Protein AF-A0A7J8FRQ1-F1 (afdb_monomer)

Nearest PDB structures (foldseek):
  7ena-assembly1_6  TM=7.700E-01  e=6.562E-07  Homo sapiens
  5of4-assembly1_A  TM=7.328E-01  e=7.410E-06  Homo sapiens
  4q37-assembly1_E  TM=4.024E-01  e=9.459E+00  Thermotoga maritima MSB8

Foldseek 3Di:
DVVQVCCVPPPVRVDDDDDPVRLVPDDHAAHQEDEDEDADPPDPVVVVVSVVNNHDHDPPDPDRDHHYDYDDPDDD

Organism: Molossus molossus (NCBI:txid27622)

Mean predicted aligned error: 8.77 Å

Secondary structure (DSSP, 8-state):
-HHHHHHHH-TT-------HHHHHHS-PPPBS-EEEEE-S---HHHHHHHHHHHB---TTS-S--EEEEEPPPPP-

Radius of gyration: 14.09 Å; Cα contacts (8 Å, |Δi|>4): 57; chains: 1; bounding box: 25×31×46 Å

InterPro domains:
  IPR027417 P-loop containing nucleoside triphosphate hydrolase [G3DSA:3.40.50.300] (1-63)
  IPR027417 P-loop containing nucleoside triphosphate hydrolase [SSF52540] (2-59)
  IPR032438 ERCC3/RAD25/XPB helicase, C-terminal domain [PF16203] (1-60)
  IPR050615 ATP-dependent DNA Helicase [PTHR11274] (1-61)

Solvent-accessible surface area (backbone atoms only — not comparable to full-atom values): 5136 Å² total; per-residue (Å²): 118,68,67,64,49,37,53,75,70,35,88,91,36,87,77,84,87,76,53,75,65,53,61,76,74,45,89,68,71,78,31,68,68,56,80,49,82,46,88,66,97,61,65,63,69,61,51,53,55,54,50,58,72,28,48,46,75,58,91,92,58,76,82,66,69,74,50,78,50,69,67,74,79,76,85,130

Sequence (76 aa):
MQILQNFKHNPKINTIFISKVGDTSFDLPEANVLIQISSHGGSRRQEAQRLGRVLRAKKGKGDLPLLLWEGSPLPS

Structure (mmCIF, N/CA/C/O backbone):
data_AF-A0A7J8FRQ1-F1
#
_entry.id   AF-A0A7J8FRQ1-F1
#
loop_
_atom_site.group_PDB
_atom_site.i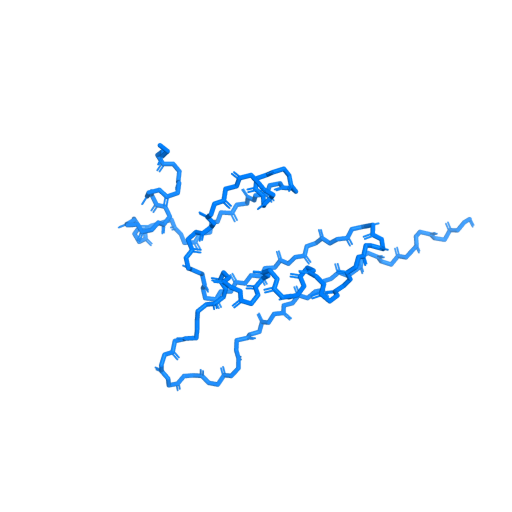d
_atom_site.type_symbol
_atom_site.label_atom_id
_atom_site.label_alt_id
_atom_site.la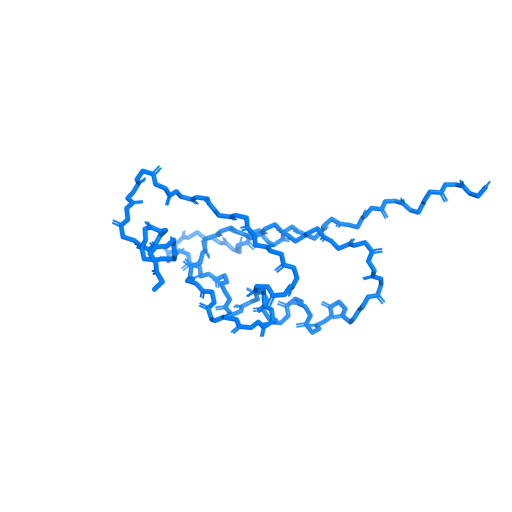bel_comp_id
_atom_site.label_asym_id
_atom_site.label_entity_id
_atom_site.label_seq_id
_atom_site.pdbx_PDB_ins_code
_atom_site.Cartn_x
_atom_site.Cartn_y
_atom_site.Cartn_z
_atom_site.occupancy
_atom_site.B_iso_or_equiv
_atom_site.auth_seq_id
_atom_site.auth_comp_id
_atom_site.auth_asym_id
_atom_site.auth_atom_id
_atom_site.pdbx_PDB_model_num
ATOM 1 N N . MET A 1 1 ? 4.860 18.132 4.399 1.00 63.91 1 MET A N 1
ATOM 2 C CA . MET A 1 1 ? 4.120 17.120 3.603 1.00 63.91 1 MET A CA 1
ATOM 3 C C . MET A 1 1 ? 2.665 17.017 4.058 1.00 63.91 1 MET A C 1
ATOM 5 O O . MET A 1 1 ? 2.386 16.286 4.995 1.00 63.91 1 MET A O 1
ATOM 9 N N . GLN A 1 2 ? 1.727 17.721 3.421 1.00 84.69 2 GLN A N 1
ATOM 10 C CA . GLN A 1 2 ? 0.317 17.736 3.852 1.00 84.69 2 GLN A CA 1
ATOM 11 C C . GLN A 1 2 ? -0.461 16.461 3.462 1.00 84.69 2 GLN A C 1
ATOM 13 O O . GLN A 1 2 ? -1.292 15.993 4.232 1.00 84.69 2 GLN A O 1
ATOM 18 N N . ILE A 1 3 ? -0.151 15.848 2.311 1.00 88.31 3 ILE A N 1
ATOM 19 C CA . ILE A 1 3 ? -0.864 14.663 1.788 1.00 88.31 3 ILE A CA 1
ATOM 20 C C . ILE A 1 3 ? -0.671 13.432 2.688 1.00 88.31 3 ILE A C 1
ATOM 22 O O . ILE A 1 3 ? -1.653 12.815 3.091 1.00 88.31 3 ILE A O 1
ATOM 26 N N . LEU A 1 4 ? 0.571 13.097 3.064 1.00 87.12 4 LEU A N 1
ATOM 27 C CA . LEU A 1 4 ? 0.823 11.956 3.959 1.00 87.12 4 LEU A CA 1
ATOM 28 C C . LEU A 1 4 ? 0.281 12.187 5.370 1.00 87.12 4 LEU A C 1
ATOM 30 O O . LEU A 1 4 ? -0.184 11.245 6.001 1.00 87.12 4 LEU A O 1
ATOM 34 N N . GLN A 1 5 ? 0.314 13.428 5.862 1.00 87.56 5 GLN A N 1
ATOM 35 C CA . GLN A 1 5 ? -0.268 13.772 7.162 1.00 87.56 5 GLN A CA 1
ATOM 36 C C . GLN A 1 5 ? -1.789 13.598 7.144 1.00 87.56 5 GLN A C 1
ATOM 38 O O . GLN A 1 5 ? -2.354 13.016 8.066 1.00 87.56 5 GLN A O 1
ATOM 43 N N . ASN A 1 6 ? -2.443 14.009 6.055 1.00 90.31 6 ASN A N 1
ATOM 44 C CA . ASN A 1 6 ? -3.863 13.759 5.852 1.00 90.31 6 ASN A CA 1
ATOM 45 C C . ASN A 1 6 ? -4.176 12.260 5.791 1.00 90.31 6 ASN A C 1
ATOM 47 O O . ASN A 1 6 ? -5.102 11.829 6.459 1.00 90.31 6 ASN A O 1
ATOM 51 N N . PHE A 1 7 ? -3.394 11.451 5.077 1.00 89.75 7 PHE A N 1
ATOM 52 C CA . PHE A 1 7 ? -3.606 9.999 5.066 1.00 89.75 7 PHE A CA 1
ATOM 53 C C . PHE A 1 7 ? -3.413 9.351 6.451 1.00 89.75 7 PHE A C 1
ATOM 55 O O . PHE A 1 7 ? -4.149 8.441 6.814 1.00 89.75 7 PHE A O 1
ATOM 62 N N . LYS A 1 8 ? -2.451 9.832 7.253 1.00 85.94 8 LYS A N 1
ATOM 63 C CA . LYS A 1 8 ? -2.202 9.318 8.614 1.00 85.94 8 LYS A CA 1
ATOM 64 C C . LYS A 1 8 ? -3.284 9.714 9.623 1.00 85.94 8 LYS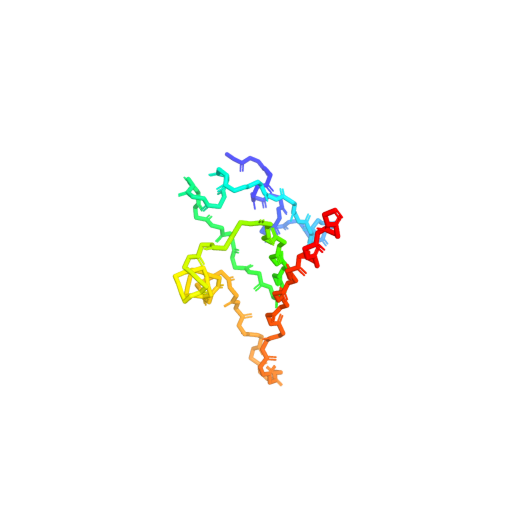 A C 1
ATOM 66 O O . LYS A 1 8 ? -3.593 8.927 10.513 1.00 85.94 8 LYS A O 1
ATOM 71 N N . HIS A 1 9 ? -3.809 10.937 9.535 1.00 88.88 9 HIS A N 1
ATOM 72 C CA . HIS A 1 9 ? -4.609 11.535 10.613 1.00 88.88 9 HIS A CA 1
ATOM 73 C C . HIS A 1 9 ? -6.059 11.853 10.239 1.00 88.88 9 HIS A C 1
ATOM 75 O O . HIS A 1 9 ? -6.887 12.011 11.133 1.00 88.88 9 HIS A O 1
ATOM 81 N N . ASN A 1 10 ? -6.392 11.954 8.950 1.00 91.62 10 ASN A N 1
ATOM 82 C CA . ASN A 1 10 ? -7.743 12.270 8.505 1.00 91.62 10 ASN A CA 1
ATOM 83 C C . ASN A 1 10 ? -8.498 10.982 8.134 1.00 91.62 10 ASN A C 1
ATOM 85 O O . ASN A 1 10 ? -8.265 10.433 7.058 1.00 91.62 10 ASN A O 1
ATOM 89 N N . PRO A 1 11 ? -9.473 10.531 8.944 1.00 88.31 11 PRO A N 1
A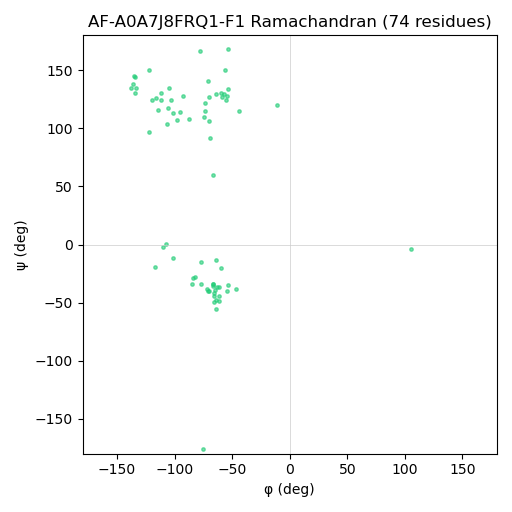TOM 90 C CA . PRO A 1 11 ? -10.225 9.308 8.662 1.00 88.31 11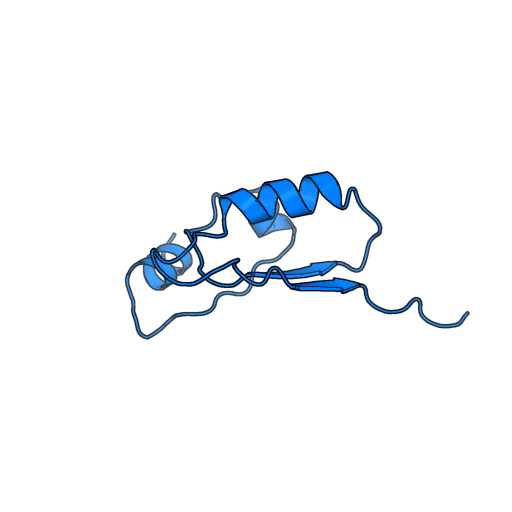 PRO A CA 1
ATOM 91 C C . PRO A 1 11 ? -11.074 9.391 7.382 1.00 88.31 11 PRO A C 1
ATOM 93 O O . PRO A 1 11 ? -11.539 8.365 6.893 1.00 88.31 11 PRO A O 1
ATOM 96 N N . LYS A 1 12 ? -11.275 10.591 6.816 1.00 92.88 12 LYS A N 1
ATOM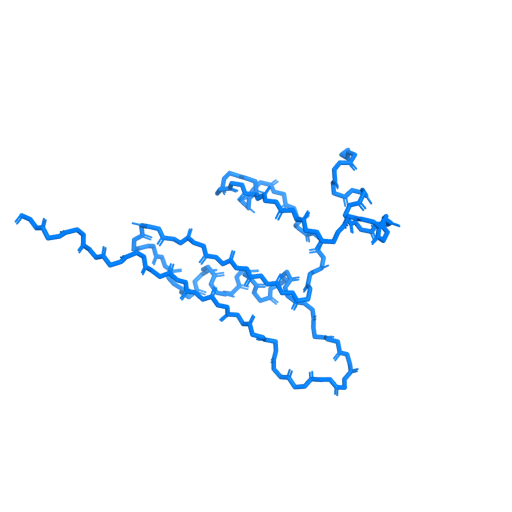 97 C CA . LYS A 1 12 ? -11.959 10.776 5.528 1.00 92.88 12 LYS A CA 1
ATOM 98 C C . LYS A 1 12 ? -11.077 10.423 4.324 1.00 92.88 12 LYS A C 1
ATOM 100 O O . LYS A 1 12 ? -11.603 10.294 3.225 1.00 92.88 12 LYS A O 1
ATOM 105 N N . ILE A 1 13 ? -9.760 10.294 4.508 1.00 90.69 13 ILE A N 1
ATOM 106 C CA . ILE A 1 13 ? -8.797 9.987 3.445 1.00 90.69 13 ILE A CA 1
ATOM 107 C C . ILE A 1 13 ? -8.055 8.708 3.824 1.00 90.69 13 ILE A C 1
ATOM 109 O O . ILE A 1 13 ? -7.081 8.729 4.564 1.00 90.69 13 ILE A O 1
ATOM 113 N N . ASN A 1 14 ? -8.527 7.584 3.294 1.00 88.25 14 ASN A N 1
ATOM 114 C CA . ASN A 1 14 ? -8.017 6.243 3.590 1.00 88.25 14 ASN A CA 1
ATOM 115 C C . ASN A 1 14 ? -7.216 5.622 2.434 1.00 88.25 14 ASN A C 1
ATOM 117 O O . ASN A 1 14 ? -6.776 4.481 2.541 1.00 88.25 14 ASN A O 1
ATOM 121 N N . THR A 1 15 ? -7.061 6.349 1.325 1.00 89.25 15 THR A N 1
ATOM 122 C CA . THR A 1 15 ? -6.425 5.862 0.097 1.00 89.25 15 THR A CA 1
ATOM 123 C C . THR A 1 15 ? -5.518 6.945 -0.469 1.00 89.25 15 THR A C 1
ATOM 125 O O . THR A 1 15 ? -5.914 8.108 -0.551 1.00 89.25 15 THR A O 1
ATOM 128 N N . ILE A 1 16 ? -4.308 6.562 -0.874 1.00 89.94 16 ILE A N 1
ATOM 129 C CA . ILE A 1 16 ? -3.371 7.417 -1.606 1.00 89.94 16 ILE A CA 1
ATOM 130 C C . ILE A 1 16 ? -2.784 6.646 -2.781 1.00 89.94 16 ILE A C 1
ATOM 132 O O . ILE A 1 16 ? -2.525 5.449 -2.680 1.00 89.94 16 ILE A O 1
ATOM 136 N N . PHE A 1 17 ? -2.554 7.353 -3.883 1.00 89.12 17 PHE A N 1
ATOM 137 C CA . PHE A 1 17 ? -1.816 6.837 -5.029 1.00 89.12 17 PHE A CA 1
ATOM 138 C C . PHE A 1 17 ? -0.426 7.449 -5.039 1.00 89.12 17 PHE A C 1
ATOM 140 O O . PHE A 1 17 ? -0.263 8.652 -4.826 1.00 89.12 17 PHE A O 1
ATOM 147 N N . ILE A 1 18 ? 0.576 6.610 -5.273 1.00 85.81 18 ILE A N 1
ATOM 148 C CA . ILE A 1 18 ? 1.978 7.006 -5.234 1.00 85.81 18 ILE A CA 1
ATOM 149 C C . ILE A 1 18 ? 2.658 6.432 -6.467 1.00 85.81 18 ILE A C 1
ATOM 151 O O . ILE A 1 18 ? 2.437 5.280 -6.836 1.00 85.81 18 ILE A O 1
ATOM 155 N N . SER A 1 19 ? 3.463 7.256 -7.129 1.00 86.06 19 SER A N 1
ATOM 156 C CA . SER A 1 19 ? 4.275 6.819 -8.259 1.00 86.06 19 SER A CA 1
ATOM 157 C C . SER A 1 19 ? 5.518 6.067 -7.781 1.00 86.06 19 SER A C 1
ATOM 159 O O . SER A 1 19 ? 5.922 6.170 -6.623 1.00 86.06 19 SER A O 1
ATOM 161 N N . LYS A 1 20 ? 6.200 5.379 -8.701 1.00 78.56 20 LYS A N 1
ATOM 162 C CA . LYS A 1 20 ? 7.468 4.693 -8.410 1.00 78.56 20 LYS A CA 1
ATOM 163 C C . LYS A 1 20 ? 8.528 5.612 -7.783 1.00 78.56 20 LYS A C 1
ATOM 165 O O . LYS A 1 20 ? 9.267 5.177 -6.909 1.00 78.56 20 LYS A O 1
ATOM 170 N N . VAL A 1 21 ? 8.563 6.887 -8.181 1.00 81.75 21 VAL A N 1
ATOM 171 C CA . VAL A 1 21 ? 9.463 7.894 -7.589 1.00 81.75 21 VAL A CA 1
ATOM 172 C C . VAL A 1 21 ? 9.099 8.152 -6.124 1.00 81.75 21 VAL A C 1
ATOM 174 O O . VAL A 1 21 ? 9.974 8.178 -5.263 1.00 81.75 21 VAL A O 1
ATOM 177 N N . GLY A 1 22 ? 7.804 8.292 -5.825 1.00 78.19 22 GLY A N 1
ATOM 178 C CA . GLY A 1 22 ? 7.323 8.511 -4.462 1.00 78.19 22 GLY A CA 1
ATOM 179 C C . GLY A 1 22 ? 7.547 7.310 -3.541 1.00 78.19 22 GLY A C 1
ATOM 180 O O . GLY A 1 22 ? 7.859 7.511 -2.372 1.00 78.19 22 GLY A O 1
ATOM 181 N N . ASP A 1 23 ? 7.464 6.089 -4.080 1.00 76.75 23 ASP A N 1
ATOM 182 C CA . ASP A 1 23 ? 7.855 4.869 -3.370 1.00 76.75 23 ASP A CA 1
ATOM 183 C C . ASP A 1 23 ? 9.344 4.911 -3.007 1.00 76.75 23 ASP A C 1
ATOM 185 O O . ASP A 1 23 ? 9.689 4.707 -1.849 1.00 76.75 23 ASP A O 1
ATOM 189 N N . THR A 1 24 ? 10.233 5.247 -3.957 1.00 72.38 24 THR A N 1
ATOM 190 C CA . THR A 1 24 ? 11.688 5.300 -3.723 1.00 72.38 24 THR A CA 1
ATOM 191 C C . THR A 1 24 ? 12.152 6.380 -2.762 1.00 72.38 24 THR A C 1
ATOM 193 O O . THR A 1 24 ? 13.112 6.142 -2.032 1.00 72.38 24 THR A O 1
ATOM 196 N N . SER A 1 25 ? 11.499 7.537 -2.778 1.00 73.75 25 SER A N 1
ATOM 197 C CA . SER A 1 25 ? 12.032 8.762 -2.183 1.00 73.75 25 SER A CA 1
ATOM 198 C C . SER A 1 25 ? 11.444 9.118 -0.818 1.00 73.75 25 SER A C 1
ATOM 200 O O . SER A 1 25 ? 11.986 10.007 -0.166 1.00 73.75 25 SER A O 1
ATOM 202 N N . PHE A 1 26 ? 10.362 8.466 -0.376 1.00 74.38 26 PHE A N 1
ATOM 203 C CA . PHE A 1 26 ? 9.684 8.814 0.876 1.00 74.38 26 PHE A CA 1
ATOM 204 C C . PHE A 1 26 ? 9.320 7.589 1.712 1.00 74.3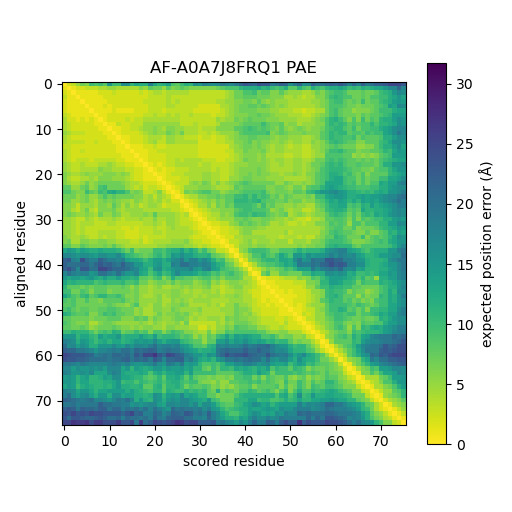8 26 PHE A C 1
ATOM 206 O O . PHE A 1 26 ? 8.913 6.554 1.187 1.00 74.38 26 PHE A O 1
ATOM 213 N N . ASP A 1 27 ? 9.388 7.746 3.035 1.00 76.19 27 ASP A N 1
ATOM 214 C CA . ASP A 1 27 ? 8.885 6.745 3.971 1.00 76.19 27 ASP A CA 1
ATOM 215 C C . ASP A 1 27 ? 7.358 6.778 3.999 1.00 76.19 27 ASP A C 1
ATOM 217 O O . ASP A 1 27 ? 6.726 7.732 4.478 1.00 76.19 27 ASP A O 1
ATOM 221 N N . LEU A 1 28 ? 6.756 5.722 3.456 1.00 78.19 28 LEU A N 1
ATOM 222 C CA . LEU A 1 28 ? 5.312 5.608 3.395 1.00 78.19 28 LEU A CA 1
ATOM 223 C C . LEU A 1 28 ? 4.719 5.359 4.790 1.00 78.19 28 LEU A C 1
ATOM 225 O O . LEU A 1 28 ? 5.289 4.617 5.591 1.00 78.19 28 LEU A O 1
ATOM 229 N N . PRO A 1 29 ? 3.572 5.984 5.104 1.00 76.38 29 PRO A N 1
ATOM 230 C CA . PRO A 1 29 ? 2.801 5.662 6.298 1.00 76.38 29 PRO A CA 1
ATOM 231 C C . PRO A 1 29 ? 2.428 4.182 6.341 1.00 76.38 29 PRO A C 1
ATOM 233 O O . PRO A 1 29 ? 2.171 3.578 5.303 1.00 76.38 29 PRO A O 1
ATOM 236 N N . GLU A 1 30 ? 2.306 3.640 7.552 1.00 80.81 30 GLU A N 1
ATOM 237 C CA . GLU A 1 30 ? 1.756 2.304 7.764 1.00 80.81 30 GLU A CA 1
ATOM 238 C C . GLU A 1 30 ? 0.357 2.197 7.128 1.00 80.81 30 GLU A C 1
ATOM 240 O O . GLU A 1 30 ? -0.541 2.981 7.446 1.00 80.81 30 GLU A O 1
ATOM 245 N N . ALA A 1 31 ? 0.172 1.222 6.239 1.00 81.75 31 ALA A N 1
ATOM 246 C CA . ALA A 1 31 ? -1.088 0.956 5.556 1.00 81.75 31 ALA A CA 1
ATOM 247 C C . ALA A 1 31 ? -1.553 -0.480 5.819 1.00 81.75 31 ALA A C 1
ATOM 249 O O . ALA A 1 31 ? -0.756 -1.397 6.019 1.00 81.75 31 ALA A O 1
ATOM 250 N N . ASN A 1 32 ? -2.868 -0.694 5.818 1.00 82.31 32 ASN A N 1
ATOM 251 C CA . ASN A 1 32 ? -3.447 -2.026 6.013 1.00 82.31 32 ASN A CA 1
ATOM 252 C C . ASN A 1 32 ? -3.512 -2.841 4.721 1.00 82.31 32 ASN A C 1
ATOM 254 O O . ASN A 1 32 ? -3.506 -4.064 4.773 1.00 82.31 32 ASN A O 1
ATOM 258 N N . VAL A 1 33 ? -3.624 -2.172 3.578 1.00 80.81 33 VAL A N 1
ATOM 259 C CA . VAL A 1 33 ? -3.697 -2.801 2.261 1.00 80.81 33 VAL A CA 1
ATOM 260 C C . VAL A 1 33 ? -2.786 -2.018 1.336 1.00 80.81 33 VAL A C 1
ATOM 262 O O . VAL A 1 33 ? -2.761 -0.788 1.382 1.00 80.81 33 VAL A O 1
ATOM 265 N N . LEU A 1 34 ? -2.046 -2.740 0.504 1.00 80.50 34 LEU A N 1
ATOM 266 C CA . LEU A 1 34 ? -1.178 -2.165 -0.504 1.00 80.50 34 LEU A CA 1
ATOM 267 C C . LEU A 1 34 ? -1.403 -2.915 -1.812 1.00 80.50 34 LEU A C 1
ATOM 269 O O . LEU A 1 34 ? -1.398 -4.145 -1.842 1.00 80.50 34 LEU A O 1
ATOM 273 N N . ILE A 1 35 ? -1.611 -2.153 -2.882 1.00 81.06 35 ILE A N 1
ATOM 274 C CA . ILE A 1 35 ? -1.770 -2.673 -4.238 1.00 81.06 35 ILE A CA 1
ATOM 275 C C . ILE A 1 35 ? -0.570 -2.180 -5.032 1.00 81.06 35 ILE A C 1
ATOM 277 O O . ILE A 1 35 ? -0.411 -0.972 -5.217 1.00 81.06 35 ILE A O 1
ATOM 281 N N . GLN A 1 36 ? 0.274 -3.105 -5.485 1.00 78.06 36 GLN A N 1
ATOM 282 C CA . GLN A 1 36 ? 1.379 -2.766 -6.370 1.00 78.06 36 GLN A CA 1
ATOM 283 C C . GLN A 1 36 ? 1.033 -3.161 -7.802 1.00 78.06 36 GLN A C 1
ATOM 285 O O . GLN A 1 36 ? 0.738 -4.319 -8.097 1.00 78.06 36 GLN A O 1
ATOM 290 N N . ILE A 1 37 ? 1.111 -2.171 -8.687 1.00 76.00 37 ILE A N 1
ATOM 291 C CA . ILE A 1 37 ? 0.975 -2.340 -10.130 1.00 76.00 37 ILE A CA 1
ATOM 292 C C . ILE A 1 37 ? 2.380 -2.176 -10.716 1.00 76.00 37 ILE A C 1
ATOM 294 O O . ILE A 1 37 ? 2.901 -1.060 -10.780 1.00 76.00 37 ILE A O 1
ATOM 298 N N . SER A 1 38 ? 3.022 -3.282 -11.096 1.00 67.69 38 SER A N 1
ATOM 299 C CA . SER A 1 38 ? 4.327 -3.277 -11.768 1.00 67.69 38 SER A CA 1
ATOM 300 C C . SER A 1 38 ? 4.180 -3.750 -13.211 1.00 67.69 38 SER A C 1
ATOM 302 O O . SER A 1 38 ? 3.581 -4.782 -13.486 1.00 67.69 38 SER A O 1
ATOM 304 N N . SER A 1 39 ? 4.751 -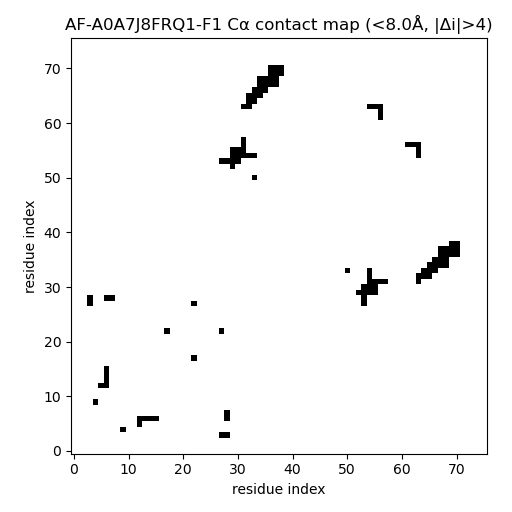2.984 -14.143 1.00 57.94 39 SER A N 1
ATOM 305 C CA . SER A 1 39 ? 4.821 -3.334 -15.572 1.00 57.94 39 SER A CA 1
ATOM 306 C C . SER A 1 39 ? 6.248 -3.666 -16.028 1.00 57.94 39 SER A C 1
ATOM 308 O O . SER A 1 39 ? 6.472 -3.951 -17.199 1.00 57.94 39 SER A O 1
ATOM 310 N N . HIS A 1 40 ? 7.236 -3.573 -15.136 1.00 61.66 40 HIS A N 1
ATOM 311 C CA . HIS A 1 40 ? 8.639 -3.853 -15.432 1.00 61.66 40 HIS A CA 1
ATOM 312 C C . HIS A 1 40 ? 9.100 -4.987 -14.527 1.00 61.66 40 HIS A C 1
ATOM 314 O O . HIS A 1 40 ? 8.994 -4.843 -13.310 1.00 61.66 40 HIS A O 1
ATOM 320 N N . GLY A 1 41 ? 9.628 -6.064 -15.119 1.00 58.12 41 GLY A N 1
ATOM 321 C CA . GLY A 1 41 ? 10.133 -7.267 -14.444 1.00 58.12 41 GLY A CA 1
ATOM 322 C C . GLY A 1 41 ? 11.379 -7.019 -13.586 1.00 58.12 41 GLY A C 1
ATOM 323 O O . GLY A 1 41 ? 12.444 -7.578 -13.837 1.00 58.12 41 GLY A O 1
ATOM 324 N N . GLY A 1 42 ? 11.263 -6.136 -12.595 1.00 64.06 42 GLY A N 1
ATOM 325 C CA . GLY A 1 42 ? 12.274 -5.862 -11.584 1.00 64.06 42 GLY A CA 1
ATOM 326 C C . GLY A 1 42 ? 12.359 -6.966 -10.525 1.00 64.06 42 GLY A C 1
ATOM 327 O O . GLY A 1 42 ? 11.693 -8.002 -10.588 1.00 64.06 42 GLY A O 1
ATOM 328 N N . SER A 1 43 ? 13.207 -6.751 -9.516 1.00 68.69 43 SER A N 1
ATOM 329 C CA . SER A 1 43 ? 13.427 -7.719 -8.436 1.00 68.69 43 SER A CA 1
ATOM 330 C C . SER A 1 43 ? 12.196 -7.843 -7.528 1.00 68.69 43 SER A C 1
ATOM 332 O O . SER A 1 43 ? 12.075 -7.153 -6.516 1.00 68.69 43 SER A O 1
ATOM 334 N N . ARG A 1 44 ? 11.309 -8.790 -7.862 1.00 69.69 44 ARG A N 1
ATOM 335 C CA . ARG A 1 44 ? 10.082 -9.131 -7.111 1.00 69.69 44 ARG A CA 1
ATOM 336 C C . ARG A 1 44 ? 10.303 -9.268 -5.602 1.00 69.69 44 ARG A C 1
ATOM 338 O O . ARG A 1 44 ? 9.462 -8.863 -4.808 1.00 69.69 44 ARG A O 1
ATOM 345 N N . ARG A 1 45 ? 11.446 -9.834 -5.195 1.00 70.50 45 ARG A N 1
ATOM 346 C CA . ARG A 1 45 ? 11.796 -10.023 -3.776 1.00 70.50 45 ARG A CA 1
ATOM 347 C C . ARG A 1 45 ? 12.097 -8.701 -3.074 1.00 70.50 45 ARG A C 1
ATOM 349 O O . ARG A 1 45 ? 11.697 -8.523 -1.931 1.00 70.50 45 ARG A O 1
ATOM 356 N N . GLN A 1 46 ? 12.786 -7.789 -3.752 1.00 76.25 46 GLN A N 1
ATOM 357 C CA . GLN A 1 46 ? 13.149 -6.488 -3.195 1.00 76.25 46 GLN A CA 1
ATOM 358 C C . GLN A 1 46 ? 11.921 -5.586 -3.057 1.00 76.25 46 GLN A C 1
ATOM 360 O O . GLN A 1 46 ? 11.762 -4.918 -2.038 1.00 76.25 46 GLN A O 1
ATOM 365 N N . GLU A 1 47 ? 11.030 -5.627 -4.048 1.00 74.44 47 GLU A N 1
ATOM 366 C CA . GLU A 1 47 ? 9.749 -4.925 -4.001 1.00 74.44 47 GLU A CA 1
ATOM 367 C C . GLU A 1 47 ? 8.882 -5.494 -2.873 1.00 74.44 47 GLU A C 1
ATOM 369 O O . GLU A 1 47 ? 8.582 -4.771 -1.931 1.00 74.44 47 GLU A O 1
ATOM 374 N N . ALA A 1 48 ? 8.617 -6.805 -2.842 1.00 73.00 48 ALA A N 1
ATOM 375 C CA . ALA A 1 48 ? 7.843 -7.431 -1.766 1.00 73.00 48 ALA A CA 1
ATOM 376 C C . ALA A 1 48 ? 8.407 -7.153 -0.356 1.00 73.00 48 ALA A C 1
ATOM 378 O O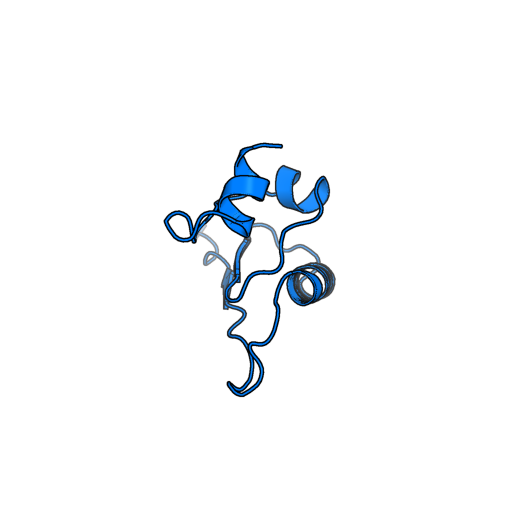 . ALA A 1 48 ? 7.645 -6.883 0.573 1.00 73.00 48 ALA A O 1
ATOM 379 N N . GLN A 1 49 ? 9.735 -7.160 -0.184 1.00 75.69 49 GLN A N 1
ATOM 380 C CA . GLN A 1 49 ? 10.372 -6.825 1.093 1.00 75.69 49 GLN A CA 1
ATOM 381 C C . GLN A 1 49 ? 10.137 -5.362 1.491 1.00 75.69 49 GLN A C 1
ATOM 383 O O . GLN A 1 49 ? 9.914 -5.071 2.667 1.00 75.69 49 GLN A O 1
ATOM 388 N N . ARG A 1 50 ? 10.178 -4.439 0.525 1.00 77.75 50 ARG A N 1
ATOM 389 C CA . ARG A 1 50 ? 9.868 -3.026 0.753 1.00 77.75 50 ARG A CA 1
ATOM 390 C C . ARG A 1 50 ? 8.411 -2.849 1.168 1.00 77.75 50 ARG A C 1
ATOM 392 O O . ARG A 1 50 ? 8.144 -2.199 2.175 1.00 77.75 50 ARG A O 1
ATOM 399 N N . LEU A 1 51 ? 7.489 -3.479 0.445 1.00 76.81 51 LEU A N 1
ATOM 400 C CA . LEU A 1 51 ? 6.059 -3.433 0.749 1.00 76.81 51 LEU A CA 1
ATOM 401 C C . LEU A 1 51 ? 5.748 -4.015 2.128 1.00 76.81 51 LEU A C 1
ATOM 403 O O . LEU A 1 51 ? 4.914 -3.475 2.849 1.00 76.81 51 LEU A O 1
ATOM 407 N N . GLY A 1 52 ? 6.466 -5.067 2.531 1.00 75.88 52 GLY A N 1
ATOM 408 C CA . GLY A 1 52 ? 6.356 -5.663 3.862 1.00 75.88 52 GLY A CA 1
ATOM 409 C C . GLY A 1 52 ? 6.687 -4.700 5.009 1.00 75.88 52 GLY A C 1
ATOM 410 O O . GLY A 1 52 ? 6.247 -4.935 6.127 1.00 75.88 52 GLY A O 1
ATOM 411 N N . ARG A 1 53 ? 7.418 -3.604 4.753 1.00 78.38 53 ARG A N 1
ATOM 412 C CA . ARG A 1 53 ? 7.667 -2.545 5.752 1.00 78.38 53 ARG A CA 1
ATOM 413 C C . ARG A 1 53 ? 6.522 -1.539 5.854 1.00 78.38 53 ARG A C 1
ATOM 415 O O . ARG A 1 53 ? 6.345 -0.930 6.901 1.00 78.38 53 ARG A O 1
ATOM 422 N N . VAL A 1 54 ? 5.780 -1.349 4.766 1.00 78.62 54 VAL A N 1
ATOM 423 C CA . VAL A 1 54 ? 4.653 -0.407 4.686 1.00 78.62 54 VAL A CA 1
ATOM 424 C C . VAL A 1 54 ? 3.370 -1.059 5.201 1.00 78.62 54 VAL A C 1
ATOM 426 O O . VAL A 1 54 ? 2.533 -0.407 5.823 1.00 78.62 54 VAL A O 1
ATOM 429 N N . LEU A 1 55 ? 3.220 -2.362 4.966 1.00 76.56 55 LEU A N 1
ATOM 430 C CA . LEU A 1 55 ? 2.081 -3.147 5.415 1.00 76.56 55 LEU A CA 1
ATOM 431 C C . LEU A 1 55 ? 2.134 -3.408 6.926 1.00 76.56 55 LEU A C 1
ATOM 433 O O . LEU A 1 55 ? 3.057 -4.044 7.431 1.00 76.56 55 LEU A O 1
ATOM 437 N N . ARG A 1 56 ? 1.096 -2.977 7.652 1.00 74.31 56 ARG A N 1
ATOM 438 C CA . ARG A 1 56 ? 0.946 -3.252 9.088 1.00 74.31 56 ARG A CA 1
ATOM 439 C C . ARG A 1 56 ? -0.222 -4.185 9.363 1.00 74.31 56 ARG A C 1
ATOM 441 O O . ARG A 1 56 ? -1.375 -3.881 9.048 1.00 74.31 56 ARG A O 1
ATOM 448 N N . ALA A 1 57 ? 0.064 -5.296 10.041 1.00 61.88 57 ALA A N 1
ATOM 449 C CA . ALA A 1 57 ? -0.968 -6.255 10.411 1.00 61.88 57 ALA A CA 1
ATOM 450 C C . ALA A 1 57 ? -1.859 -5.638 11.491 1.00 61.88 57 ALA A C 1
ATOM 452 O O . ALA A 1 57 ? -1.378 -5.166 12.527 1.00 61.88 57 ALA A O 1
ATOM 453 N N . LYS A 1 58 ? -3.176 -5.628 11.271 1.00 60.50 58 LYS A N 1
ATOM 454 C CA . LYS A 1 58 ? -4.115 -5.265 12.334 1.00 60.50 58 LYS A CA 1
ATOM 455 C C . LYS A 1 58 ? -4.160 -6.443 13.308 1.00 60.50 58 LYS A C 1
ATOM 457 O O . LYS A 1 58 ? -4.585 -7.525 12.912 1.00 60.50 58 LYS A O 1
ATOM 462 N N . LYS A 1 59 ? -3.705 -6.249 14.558 1.00 54.62 59 LYS A N 1
ATOM 463 C CA . LYS A 1 59 ? -3.733 -7.286 15.613 1.00 54.62 59 LYS A CA 1
ATOM 464 C C . LYS A 1 59 ? -5.099 -7.993 15.602 1.00 54.62 59 LYS A C 1
ATOM 466 O O . LYS A 1 59 ? -6.112 -7.347 15.854 1.00 54.62 59 LYS A O 1
ATOM 471 N N . GLY A 1 60 ? -5.110 -9.289 15.280 1.00 54.59 60 GLY A N 1
ATOM 472 C CA . GLY A 1 60 ? -6.306 -10.141 15.314 1.00 54.59 60 GLY A CA 1
ATOM 473 C C . GLY A 1 60 ? -6.944 -10.507 13.967 1.00 54.59 60 GLY A C 1
ATOM 474 O O . GLY A 1 60 ? -7.882 -11.297 13.967 1.00 54.59 60 GLY A O 1
ATOM 475 N N . LYS A 1 61 ? -6.463 -10.000 12.823 1.00 48.84 61 LYS A N 1
ATOM 476 C CA . LYS A 1 61 ? -6.838 -10.524 11.496 1.00 48.84 61 LYS A CA 1
ATOM 477 C C . LYS A 1 61 ? -5.599 -11.104 10.821 1.00 48.84 61 LYS A C 1
ATOM 479 O O . LYS A 1 61 ? -4.579 -10.422 10.765 1.00 48.84 61 LYS A O 1
ATOM 484 N N . GLY A 1 62 ? -5.704 -12.365 10.395 1.00 56.66 62 GLY A N 1
ATOM 485 C CA . GLY A 1 62 ? -4.659 -13.104 9.685 1.00 56.66 62 GLY A CA 1
ATOM 486 C C . GLY A 1 62 ? -4.138 -12.375 8.447 1.00 56.66 62 GLY A C 1
ATOM 487 O O . GLY A 1 62 ? -4.710 -11.364 8.042 1.00 56.66 62 GLY A O 1
ATOM 488 N N . ASP A 1 63 ? -3.026 -12.896 7.929 1.00 57.91 63 ASP A N 1
ATOM 489 C CA . ASP A 1 63 ? -2.198 -12.414 6.819 1.00 57.91 63 ASP A CA 1
ATOM 490 C C . ASP A 1 63 ? -2.802 -11.285 5.974 1.00 57.91 63 ASP A C 1
ATOM 492 O O . ASP A 1 63 ? -3.857 -11.410 5.348 1.00 57.91 63 ASP A O 1
ATOM 496 N N . LEU A 1 64 ? -2.098 -10.152 5.948 1.00 60.09 64 LEU A N 1
ATOM 497 C CA . LEU A 1 64 ? -2.478 -9.015 5.119 1.00 60.09 64 LEU A CA 1
ATOM 498 C C . LEU A 1 64 ? -2.400 -9.410 3.641 1.00 60.09 64 LEU A C 1
ATOM 500 O O . LEU A 1 64 ? -1.351 -9.892 3.205 1.00 60.09 64 LEU A O 1
ATOM 504 N N . PRO A 1 65 ? -3.451 -9.157 2.847 1.00 61.59 65 PRO A N 1
ATOM 505 C CA . PRO A 1 65 ? -3.401 -9.425 1.424 1.00 61.59 65 PRO A CA 1
ATOM 506 C C . PRO A 1 65 ? -2.453 -8.422 0.757 1.00 61.59 65 PRO A C 1
ATOM 508 O O . PRO A 1 65 ? -2.784 -7.248 0.590 1.00 61.59 65 PRO A O 1
ATOM 511 N N . LEU A 1 66 ? -1.267 -8.895 0.374 1.00 66.31 66 LEU A N 1
ATOM 512 C CA . LEU A 1 66 ? -0.417 -8.212 -0.590 1.00 66.31 66 LEU A CA 1
ATOM 513 C C . LEU A 1 66 ? -0.822 -8.678 -1.990 1.00 66.31 66 LEU A C 1
ATOM 515 O O . LEU A 1 66 ? -0.561 -9.820 -2.366 1.00 66.31 66 LEU A O 1
ATOM 519 N N . LEU A 1 67 ? -1.467 -7.801 -2.758 1.00 64.94 67 LEU A N 1
ATOM 520 C CA . LEU A 1 67 ? -1.819 -8.081 -4.148 1.00 64.94 67 LEU A CA 1
ATOM 521 C C . LEU A 1 67 ? -0.737 -7.514 -5.070 1.00 64.94 67 LEU A C 1
ATOM 523 O O . LEU A 1 67 ? -0.549 -6.298 -5.154 1.00 64.94 67 LEU A O 1
ATOM 527 N N . LEU A 1 68 ? -0.038 -8.418 -5.756 1.00 66.25 68 LEU A N 1
ATOM 528 C CA . LEU A 1 68 ? 0.885 -8.109 -6.843 1.00 66.25 68 LEU A CA 1
ATOM 529 C C . LEU A 1 68 ? 0.169 -8.415 -8.162 1.00 66.25 68 LEU A C 1
ATOM 531 O O . LEU A 1 68 ? -0.139 -9.575 -8.432 1.00 66.25 68 LEU A O 1
ATOM 535 N N . TRP A 1 69 ? -0.122 -7.389 -8.962 1.00 63.62 69 TRP A N 1
ATOM 536 C CA . TRP A 1 69 ? -0.660 -7.570 -10.311 1.00 63.62 69 TRP A CA 1
ATOM 537 C C . TRP A 1 69 ? 0.435 -7.271 -11.335 1.00 63.62 69 TRP A C 1
ATOM 539 O O . TRP A 1 69 ? 0.926 -6.142 -11.402 1.00 63.62 69 TRP A O 1
ATOM 549 N N . GLU A 1 70 ? 0.816 -8.278 -12.123 1.00 58.81 70 GLU A N 1
ATOM 550 C CA . GLU A 1 70 ? 1.603 -8.073 -13.339 1.00 58.81 70 GLU A CA 1
ATOM 551 C C . GLU A 1 70 ? 0.651 -7.938 -14.522 1.00 58.81 70 GLU A C 1
ATOM 553 O O . GLU A 1 70 ? -0.214 -8.791 -14.740 1.00 58.81 70 GLU A O 1
ATOM 558 N N . GLY A 1 71 ? 0.823 -6.865 -15.292 1.00 57.66 71 GLY A N 1
ATOM 559 C CA . GLY A 1 71 ? 0.164 -6.753 -16.583 1.00 57.66 71 GLY A CA 1
ATOM 560 C C . GLY A 1 71 ? 0.581 -7.923 -17.463 1.00 57.66 71 GLY A C 1
ATOM 561 O O . GLY A 1 71 ? 1.771 -8.185 -17.628 1.00 57.66 71 GLY A O 1
ATOM 562 N N . SER A 1 72 ? -0.395 -8.639 -18.014 1.00 58.88 72 SER A N 1
ATOM 563 C CA . SER A 1 72 ? -0.141 -9.673 -19.015 1.00 58.88 72 SER A CA 1
ATOM 564 C C . SER A 1 72 ? 0.686 -9.075 -20.160 1.00 58.88 72 SER A C 1
ATOM 566 O O . SER A 1 72 ? 0.335 -7.980 -20.617 1.00 58.88 72 SER A O 1
ATOM 568 N N . PRO A 1 73 ? 1.758 -9.744 -20.629 1.00 57.22 73 PRO A N 1
ATOM 569 C CA . PRO A 1 73 ? 2.529 -9.249 -21.760 1.00 57.22 73 PRO A CA 1
ATOM 570 C C . PRO A 1 73 ? 1.577 -9.023 -22.936 1.00 57.22 73 PRO A C 1
ATOM 572 O O . PRO A 1 73 ? 0.773 -9.898 -23.264 1.00 57.22 73 PRO A O 1
ATOM 575 N N . LEU A 1 74 ? 1.623 -7.824 -23.520 1.00 56.44 74 LEU A N 1
ATOM 576 C CA . LEU A 1 74 ? 0.871 -7.527 -24.734 1.00 56.44 74 LEU A CA 1
ATOM 577 C C . LEU A 1 74 ? 1.304 -8.538 -25.809 1.00 56.44 74 LEU A C 1
ATOM 579 O O . LEU A 1 74 ? 2.513 -8.717 -25.989 1.00 56.44 74 LEU A O 1
ATOM 583 N N . PRO A 1 75 ? 0.366 -9.225 -26.485 1.00 56.97 75 PRO A N 1
ATOM 584 C CA . PRO A 1 75 ? 0.725 -10.096 -27.594 1.00 56.97 75 PRO A CA 1
ATOM 585 C C . PRO A 1 75 ? 1.425 -9.258 -28.671 1.00 56.97 75 PRO A C 1
ATOM 587 O O . PRO A 1 75 ? 0.954 -8.172 -29.012 1.00 56.97 75 PRO A O 1
ATOM 590 N N . SER A 1 76 ? 2.580 -9.756 -29.119 1.00 70.06 76 SER A N 1
ATOM 591 C CA . SER A 1 76 ? 3.405 -9.190 -30.194 1.00 70.06 76 SER A CA 1
ATOM 592 C C . SER A 1 76 ? 2.669 -9.159 -31.523 1.00 70.06 76 SER A C 1
ATOM 594 O O . SER A 1 76 ? 2.063 -10.211 -31.841 1.00 70.06 76 SER A O 1
#

pLDDT: mean 73.9, std 11.46, range [48.84, 92.88]